Protein AF-A0A538B9L2-F1 (afdb_monomer_lite)

Structure (mmCIF, N/CA/C/O backbone):
data_AF-A0A538B9L2-F1
#
_entry.id   AF-A0A538B9L2-F1
#
loop_
_atom_site.group_PDB
_atom_site.id
_atom_site.type_symbol
_atom_site.label_atom_id
_atom_site.label_alt_id
_atom_site.label_comp_id
_atom_site.label_asym_id
_atom_site.label_entity_id
_atom_site.label_seq_id
_atom_site.pdbx_PDB_ins_code
_atom_site.Cartn_x
_atom_site.Cartn_y
_atom_site.Cartn_z
_atom_site.occupancy
_atom_site.B_iso_or_equiv
_atom_site.auth_seq_id
_atom_site.auth_comp_id
_atom_site.auth_asym_id
_atom_site.auth_atom_id
_atom_site.pdbx_PDB_model_num
ATOM 1 N N . MET A 1 1 ? 40.107 -17.273 -21.430 1.00 36.03 1 MET A N 1
ATOM 2 C CA . MET A 1 1 ? 39.394 -16.163 -20.761 1.00 36.03 1 MET A CA 1
ATOM 3 C C . MET A 1 1 ? 37.944 -16.590 -20.589 1.00 36.03 1 MET A C 1
ATOM 5 O O . MET A 1 1 ? 37.367 -16.992 -21.595 1.00 36.03 1 MET A O 1
ATOM 9 N N . PRO A 1 2 ? 37.369 -16.609 -19.376 1.00 35.69 2 PRO A N 1
ATOM 10 C CA . PRO A 1 2 ? 35.970 -16.984 -19.209 1.00 35.69 2 PRO A CA 1
ATOM 11 C C . PRO A 1 2 ? 35.091 -15.906 -19.852 1.00 35.69 2 PRO A C 1
ATOM 13 O O . PRO A 1 2 ? 35.312 -14.716 -19.639 1.00 35.69 2 PRO A O 1
ATOM 16 N N . SER A 1 3 ? 34.133 -16.316 -20.684 1.00 41.03 3 SER A N 1
ATOM 17 C CA . SER A 1 3 ? 33.203 -15.394 -21.331 1.00 41.03 3 SER A CA 1
ATOM 18 C C . SER A 1 3 ? 32.273 -14.781 -20.285 1.00 41.03 3 SER A C 1
ATOM 20 O O . SER A 1 3 ? 31.530 -15.519 -19.638 1.00 41.03 3 SER A O 1
ATOM 22 N N . ASN A 1 4 ? 32.262 -13.453 -20.171 1.00 42.09 4 ASN A N 1
ATOM 23 C CA . ASN A 1 4 ? 31.172 -12.720 -19.532 1.00 42.09 4 ASN A CA 1
ATOM 24 C C . ASN A 1 4 ? 29.865 -13.061 -20.261 1.00 42.09 4 ASN A C 1
ATOM 26 O O . ASN A 1 4 ? 29.614 -12.589 -21.371 1.00 42.09 4 ASN A O 1
ATOM 30 N N . ALA A 1 5 ? 29.050 -13.928 -19.668 1.00 42.09 5 ALA A N 1
ATOM 31 C CA . ALA A 1 5 ? 27.688 -14.148 -20.119 1.00 42.09 5 ALA A CA 1
ATOM 32 C C . ALA A 1 5 ? 26.850 -12.929 -19.713 1.00 42.09 5 ALA A C 1
ATOM 34 O O . ALA A 1 5 ? 26.745 -12.617 -18.531 1.00 42.09 5 ALA A O 1
ATOM 35 N N . ALA A 1 6 ? 26.270 -12.241 -20.695 1.00 50.75 6 ALA A N 1
ATOM 36 C CA . ALA A 1 6 ? 25.258 -11.225 -20.442 1.00 50.75 6 ALA A CA 1
ATOM 37 C C . ALA A 1 6 ? 24.049 -11.855 -19.711 1.00 50.75 6 ALA A C 1
ATOM 39 O O . ALA A 1 6 ? 23.691 -12.999 -20.026 1.00 50.75 6 ALA A O 1
ATOM 40 N N . PRO A 1 7 ? 23.410 -11.145 -18.762 1.00 49.03 7 PRO A N 1
ATOM 41 C CA . PRO A 1 7 ? 22.159 -11.599 -18.161 1.00 49.03 7 PRO A CA 1
ATOM 42 C C . PRO A 1 7 ? 21.113 -11.816 -19.267 1.00 49.03 7 PRO A C 1
ATOM 44 O O . PRO A 1 7 ? 20.896 -10.940 -20.100 1.00 49.03 7 PRO A O 1
ATOM 47 N N . GLY A 1 8 ? 20.517 -13.014 -19.315 1.00 51.34 8 GLY A N 1
ATOM 48 C CA . GLY A 1 8 ? 19.546 -13.402 -20.350 1.00 51.34 8 GLY A CA 1
ATOM 49 C C . GLY A 1 8 ? 19.981 -14.515 -21.313 1.00 51.34 8 GLY A C 1
ATOM 50 O O . GLY A 1 8 ? 19.305 -14.740 -22.317 1.00 51.34 8 GLY A O 1
ATOM 51 N N . ARG A 1 9 ? 21.070 -15.250 -21.039 1.00 46.97 9 ARG A N 1
ATOM 52 C CA . ARG A 1 9 ? 21.315 -16.525 -21.739 1.00 46.97 9 ARG A CA 1
ATOM 53 C C . ARG A 1 9 ? 20.247 -17.555 -21.349 1.00 46.97 9 ARG A C 1
ATOM 55 O O . ARG A 1 9 ? 19.957 -17.750 -20.173 1.00 46.97 9 ARG A O 1
ATOM 62 N N . SER A 1 10 ? 19.670 -18.181 -22.371 1.00 50.81 10 SER A N 1
ATOM 63 C CA . SER A 1 10 ? 18.596 -19.179 -22.340 1.00 50.81 10 SER A CA 1
ATOM 64 C C . SER A 1 10 ? 18.696 -20.168 -21.171 1.00 50.81 10 SER A C 1
ATOM 66 O O . SER A 1 10 ? 19.638 -20.959 -21.124 1.00 50.81 10 SER A O 1
ATOM 68 N N . GLY A 1 11 ? 17.702 -20.141 -20.274 1.00 58.94 11 GLY A N 1
ATOM 69 C CA . GLY A 1 11 ? 17.465 -21.181 -19.263 1.00 58.94 11 GLY A CA 1
ATOM 70 C C . GLY A 1 11 ? 17.244 -20.699 -17.823 1.00 58.94 11 GLY A C 1
ATOM 71 O O . GLY A 1 11 ? 16.647 -21.439 -17.049 1.00 58.94 11 GLY A O 1
ATOM 72 N N . CYS A 1 12 ? 17.663 -19.482 -17.458 1.00 76.44 12 CYS A N 1
ATOM 73 C CA . CYS A 1 12 ? 17.486 -18.956 -16.096 1.00 76.44 12 CYS A CA 1
ATOM 74 C C . CYS A 1 12 ? 16.490 -17.791 -16.067 1.00 76.44 12 CYS A C 1
ATOM 76 O O . CYS A 1 12 ? 16.684 -16.796 -16.766 1.00 76.44 12 CYS A O 1
ATOM 78 N N . GLY A 1 13 ? 15.445 -17.905 -15.243 1.00 87.38 13 GLY A N 1
ATOM 79 C CA . GLY A 1 13 ? 14.556 -16.787 -14.925 1.00 87.38 13 GLY A CA 1
ATOM 80 C C . GLY A 1 13 ? 15.269 -15.741 -14.066 1.00 87.38 13 GLY A C 1
ATOM 81 O O . GLY A 1 13 ? 16.120 -16.087 -13.245 1.00 87.38 13 GLY A O 1
ATOM 82 N N . LEU A 1 14 ? 14.933 -14.465 -14.261 1.00 92.31 14 LEU A N 1
ATOM 83 C CA . LEU A 1 14 ? 15.345 -13.381 -13.371 1.00 92.31 14 LEU A CA 1
ATOM 84 C C . LEU A 1 14 ? 14.173 -13.001 -12.468 1.00 92.31 14 LEU A C 1
ATOM 86 O O . LEU A 1 14 ? 13.043 -12.888 -12.936 1.00 92.31 14 LEU A O 1
ATOM 90 N N . LEU A 1 15 ? 14.461 -12.769 -11.189 1.00 95.00 15 LEU A N 1
ATOM 91 C CA . LEU A 1 15 ? 13.516 -12.218 -10.226 1.00 95.00 15 LEU A CA 1
ATOM 92 C C . LEU A 1 15 ? 14.052 -10.874 -9.734 1.00 95.00 15 LEU A C 1
ATOM 94 O O . LEU A 1 15 ? 15.190 -10.796 -9.273 1.00 95.00 15 LEU A O 1
ATOM 98 N N . PHE A 1 16 ? 13.231 -9.831 -9.830 1.00 96.44 16 PHE A N 1
ATOM 99 C CA . PHE A 1 16 ? 13.541 -8.516 -9.278 1.00 96.44 16 PHE A CA 1
ATOM 100 C C . PHE A 1 16 ? 12.907 -8.394 -7.894 1.00 96.44 16 PHE A C 1
ATOM 102 O O . PHE A 1 16 ? 11.692 -8.525 -7.751 1.00 96.44 16 PHE A O 1
ATOM 109 N N . GLU A 1 17 ? 13.727 -8.142 -6.878 1.00 97.25 17 GLU A N 1
ATOM 110 C CA . GLU A 1 17 ? 13.253 -7.873 -5.522 1.00 97.25 17 GLU A CA 1
ATOM 111 C C . GLU A 1 17 ? 13.000 -6.370 -5.355 1.00 97.25 17 GLU A C 1
ATOM 113 O O . GLU A 1 17 ? 13.914 -5.553 -5.473 1.00 97.25 17 GLU A O 1
ATOM 118 N N . GLY A 1 18 ? 11.742 -6.002 -5.114 1.00 95.25 18 GLY A N 1
ATOM 119 C CA . GLY A 1 18 ? 11.335 -4.612 -4.935 1.00 95.25 18 GLY A CA 1
ATOM 120 C C . GLY A 1 18 ? 11.556 -4.105 -3.510 1.00 95.25 18 GLY A C 1
ATOM 121 O O . GLY A 1 18 ? 11.303 -4.807 -2.532 1.00 95.25 18 GLY A O 1
ATOM 122 N N . ALA A 1 19 ? 11.945 -2.837 -3.398 1.00 94.62 19 ALA A N 1
ATOM 123 C CA . ALA A 1 19 ? 11.876 -2.072 -2.162 1.00 94.62 19 ALA A CA 1
ATOM 124 C C . ALA A 1 19 ? 11.508 -0.610 -2.481 1.00 94.62 19 ALA A C 1
ATOM 126 O O . ALA A 1 19 ? 12.053 -0.026 -3.409 1.00 94.62 19 ALA A O 1
ATOM 127 N N . GLN A 1 20 ? 10.642 0.076 -1.735 1.00 93.38 20 GLN A N 1
ATOM 128 C CA . GLN A 1 20 ? 9.697 -0.407 -0.722 1.00 93.38 20 GLN A CA 1
ATOM 129 C C . GLN A 1 20 ? 8.356 -0.824 -1.374 1.00 93.38 20 GLN A C 1
ATOM 131 O O . GLN A 1 20 ? 8.360 -1.496 -2.396 1.00 93.38 20 GLN A O 1
ATOM 136 N N . GLY A 1 21 ? 7.207 -0.462 -0.784 1.00 95.81 21 GLY A N 1
ATOM 137 C CA . GLY A 1 21 ? 5.876 -0.688 -1.367 1.00 95.81 21 GLY A CA 1
ATOM 138 C C . GLY A 1 21 ? 5.376 0.498 -2.199 1.00 95.81 21 GLY A C 1
ATOM 139 O O . GLY A 1 21 ? 5.890 1.609 -2.070 1.00 95.81 21 GLY A O 1
ATOM 140 N N . THR A 1 22 ? 4.328 0.286 -3.002 1.00 96.56 22 THR A N 1
ATOM 141 C CA . THR A 1 22 ? 3.802 1.278 -3.965 1.00 96.56 22 THR A CA 1
ATOM 142 C C . THR A 1 22 ? 3.419 2.620 -3.344 1.00 96.56 22 THR A C 1
ATOM 144 O O . THR A 1 22 ? 3.735 3.657 -3.906 1.00 96.56 22 THR A O 1
ATOM 147 N N . LEU A 1 23 ? 2.803 2.645 -2.155 1.00 95.69 23 LEU A N 1
ATOM 148 C CA . LEU A 1 23 ? 2.426 3.921 -1.522 1.00 95.69 23 LEU A CA 1
ATOM 149 C C . LEU A 1 23 ? 3.596 4.729 -0.940 1.00 95.69 23 LEU A C 1
ATOM 151 O O . LEU A 1 23 ? 3.379 5.823 -0.405 1.00 95.69 23 LEU A O 1
ATOM 155 N N . LEU A 1 24 ? 4.813 4.195 -1.034 1.00 96.75 24 LEU A N 1
ATOM 156 C CA . LEU A 1 24 ? 6.053 4.893 -0.723 1.00 96.75 24 LEU A CA 1
ATOM 157 C C . LEU A 1 24 ? 6.805 5.330 -1.984 1.00 96.75 24 LEU A C 1
ATOM 159 O O . LEU A 1 24 ? 7.862 5.918 -1.829 1.00 96.75 24 LEU A O 1
ATOM 163 N N . ASP A 1 25 ? 6.293 5.070 -3.187 1.00 97.38 25 ASP A N 1
ATOM 164 C CA . ASP A 1 25 ? 6.901 5.529 -4.440 1.00 97.38 25 ASP A CA 1
ATOM 165 C C . ASP A 1 25 ? 6.962 7.069 -4.489 1.00 97.38 25 ASP A C 1
ATOM 167 O O . ASP A 1 25 ? 6.050 7.738 -3.998 1.00 97.38 25 ASP A O 1
ATOM 171 N N . ILE A 1 26 ? 8.026 7.641 -5.056 1.00 97.19 26 ILE A N 1
ATOM 172 C CA . ILE A 1 26 ? 8.203 9.101 -5.115 1.00 97.19 26 ILE A CA 1
ATOM 173 C C . ILE A 1 26 ? 7.125 9.808 -5.952 1.00 97.19 26 ILE A C 1
ATOM 175 O O . ILE A 1 26 ? 6.694 10.901 -5.583 1.00 97.19 26 ILE A O 1
ATOM 179 N N . ASP A 1 27 ? 6.657 9.174 -7.027 1.00 95.69 27 ASP A N 1
ATOM 180 C CA . ASP A 1 27 ? 5.696 9.752 -7.973 1.00 95.69 27 ASP A CA 1
ATOM 181 C C . ASP A 1 27 ? 4.264 9.297 -7.673 1.00 95.69 27 ASP A C 1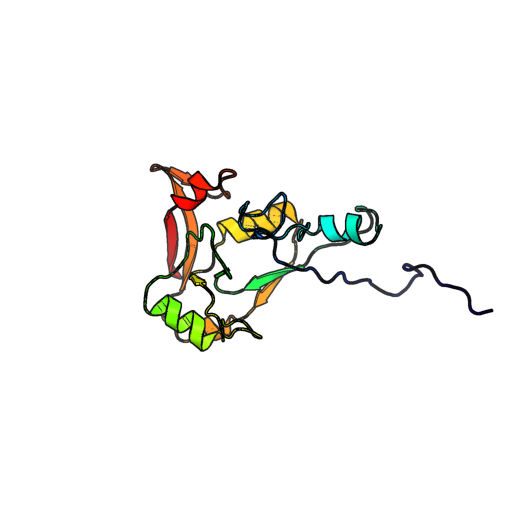
ATOM 183 O O . ASP A 1 27 ? 3.303 10.052 -7.829 1.00 95.69 27 ASP A O 1
ATOM 187 N N . HIS A 1 28 ? 4.122 8.048 -7.228 1.00 95.62 28 HIS A N 1
ATOM 188 C CA . HIS A 1 28 ? 2.826 7.384 -7.071 1.00 95.62 28 HIS A CA 1
ATOM 189 C C . HIS A 1 28 ? 2.431 7.122 -5.614 1.00 95.62 28 HIS A C 1
ATOM 191 O O . HIS A 1 28 ? 1.370 6.568 -5.328 1.00 95.62 28 HIS A O 1
ATOM 197 N N . GLY A 1 29 ? 3.287 7.485 -4.665 1.00 95.00 29 GLY A N 1
ATOM 198 C CA . GLY A 1 29 ? 3.022 7.306 -3.251 1.00 95.00 29 GLY A CA 1
ATOM 199 C C . GLY A 1 29 ? 2.241 8.454 -2.621 1.00 95.00 29 GLY A C 1
ATOM 200 O O . GLY A 1 29 ? 1.770 9.397 -3.253 1.00 95.00 29 GLY A O 1
ATOM 201 N N . THR A 1 30 ? 2.132 8.395 -1.299 1.00 94.75 30 THR A N 1
ATOM 202 C CA . THR A 1 30 ? 1.466 9.434 -0.495 1.00 94.75 30 THR A CA 1
ATOM 203 C C . THR A 1 30 ? 2.396 10.619 -0.208 1.00 94.75 30 THR A C 1
ATOM 205 O O . THR A 1 30 ? 2.718 10.908 0.949 1.00 94.75 30 THR A O 1
ATOM 208 N N . TYR A 1 31 ? 2.860 11.291 -1.267 1.00 93.81 31 TYR A N 1
ATOM 209 C CA . TYR A 1 31 ? 3.804 12.412 -1.194 1.00 93.81 31 TYR A CA 1
ATOM 210 C C . TYR A 1 31 ? 3.332 13.498 -0.201 1.00 93.81 31 TYR A C 1
ATOM 212 O O . TYR A 1 31 ? 2.147 13.841 -0.206 1.00 93.81 31 TYR A O 1
ATOM 220 N N . PRO A 1 32 ? 4.211 14.065 0.657 1.00 94.62 32 PRO A N 1
ATOM 221 C CA . PRO A 1 32 ? 5.670 13.883 0.712 1.00 94.62 32 PRO A CA 1
ATOM 222 C C . PRO A 1 32 ? 6.136 12.727 1.614 1.00 94.62 32 PRO A C 1
ATOM 224 O O . PRO A 1 32 ? 7.321 12.610 1.911 1.00 94.62 32 PRO A O 1
ATOM 227 N N . TYR A 1 33 ? 5.228 11.876 2.095 1.00 95.12 33 TYR A N 1
ATOM 228 C CA . TYR A 1 33 ? 5.535 10.803 3.048 1.00 95.12 33 TYR A CA 1
ATOM 229 C C . TYR A 1 33 ? 5.963 9.510 2.342 1.00 95.12 33 TYR A C 1
ATOM 231 O O . TYR A 1 33 ? 5.383 8.443 2.565 1.00 95.12 33 TYR A O 1
ATOM 239 N N . VAL A 1 34 ? 6.954 9.638 1.467 1.00 96.44 34 VAL A N 1
ATOM 240 C CA . VAL A 1 34 ? 7.409 8.626 0.507 1.00 96.44 34 VAL A CA 1
ATOM 241 C C . VAL A 1 34 ? 8.929 8.465 0.580 1.00 96.44 34 VAL A C 1
ATOM 243 O O . VAL A 1 34 ? 9.611 9.239 1.255 1.00 96.44 34 VAL A O 1
ATOM 246 N N . THR A 1 35 ? 9.465 7.441 -0.080 1.00 95.81 35 THR A N 1
ATOM 247 C CA . THR A 1 35 ? 10.899 7.367 -0.381 1.00 95.81 35 THR A CA 1
ATOM 248 C C . THR A 1 35 ? 11.245 8.309 -1.538 1.00 95.81 35 THR A C 1
ATOM 250 O O . THR A 1 35 ? 10.369 8.840 -2.212 1.00 95.81 35 THR A O 1
ATOM 253 N N . SER A 1 36 ? 12.534 8.501 -1.795 1.00 96.81 36 SER A N 1
ATOM 254 C CA . SER A 1 36 ? 13.055 9.294 -2.912 1.00 96.81 36 SER A CA 1
ATOM 255 C C . SER A 1 36 ? 13.339 8.457 -4.168 1.00 96.81 36 SER A C 1
ATOM 257 O O . SER A 1 36 ? 14.211 8.818 -4.954 1.00 96.81 36 SER A O 1
ATOM 259 N N . SER A 1 37 ? 12.686 7.304 -4.325 1.00 97.06 37 SER A N 1
ATOM 260 C CA . SER A 1 37 ? 12.906 6.373 -5.438 1.00 97.06 37 SER A CA 1
ATOM 261 C C . SER A 1 37 ? 11.595 5.769 -5.936 1.00 97.06 37 SER A C 1
ATOM 263 O O . SER A 1 37 ? 10.567 5.844 -5.261 1.00 97.06 37 SER A O 1
ATOM 265 N N . ASN A 1 38 ? 11.641 5.136 -7.109 1.00 97.88 38 ASN A N 1
ATOM 266 C CA . ASN A 1 38 ? 10.499 4.416 -7.659 1.00 97.88 38 ASN A CA 1
ATOM 267 C C . ASN A 1 38 ? 10.455 2.988 -7.106 1.00 97.88 38 ASN A C 1
ATOM 269 O O . ASN A 1 38 ? 11.351 2.186 -7.367 1.00 97.88 38 ASN A O 1
ATOM 273 N N . SER A 1 39 ? 9.420 2.685 -6.328 1.00 97.31 39 SER A N 1
ATOM 274 C CA . SER A 1 39 ? 9.156 1.363 -5.746 1.00 97.31 39 SER A CA 1
ATOM 275 C C . SER A 1 39 ? 8.098 0.575 -6.525 1.00 97.31 39 SER A C 1
ATOM 277 O O . SER A 1 39 ? 7.750 -0.546 -6.155 1.00 97.31 39 SER A O 1
ATOM 279 N N . THR A 1 40 ? 7.565 1.155 -7.599 1.00 97.25 40 THR A N 1
ATOM 280 C CA . THR A 1 40 ? 6.717 0.462 -8.572 1.00 97.25 40 THR A CA 1
ATOM 281 C C . THR A 1 40 ? 7.520 -0.482 -9.474 1.00 97.25 40 THR A C 1
ATOM 283 O O . THR A 1 40 ? 8.739 -0.367 -9.604 1.00 97.25 40 THR A O 1
ATOM 286 N N . ALA A 1 41 ? 6.834 -1.405 -10.155 1.00 96.69 41 ALA A N 1
ATOM 287 C CA . ALA A 1 41 ? 7.426 -2.366 -11.088 1.00 96.69 41 ALA A CA 1
ATOM 288 C C . ALA A 1 41 ? 8.235 -1.686 -12.211 1.00 96.69 41 ALA A C 1
ATOM 290 O O . ALA A 1 41 ? 9.247 -2.224 -12.660 1.00 96.69 41 ALA A O 1
ATOM 291 N N . GLY A 1 42 ? 7.855 -0.467 -12.614 1.00 96.31 42 GLY A N 1
ATOM 292 C CA . GLY A 1 42 ? 8.627 0.342 -13.564 1.00 96.31 42 GLY A CA 1
ATOM 293 C C . GLY A 1 42 ? 10.049 0.661 -13.083 1.00 96.31 42 GLY A C 1
ATOM 294 O O . GLY A 1 42 ? 10.967 0.740 -13.902 1.00 96.31 42 GLY A O 1
ATOM 295 N N . GLY A 1 43 ? 10.262 0.741 -11.764 1.00 97.25 43 GLY A N 1
ATOM 296 C CA . GLY A 1 43 ? 11.578 0.917 -11.148 1.00 97.25 43 GLY A CA 1
ATOM 297 C C . GLY A 1 43 ? 12.553 -0.225 -11.453 1.00 97.25 43 GLY A C 1
ATOM 298 O O . GLY A 1 43 ? 13.758 0.006 -11.527 1.00 97.25 43 GLY A O 1
ATOM 299 N N . ALA A 1 44 ? 12.059 -1.439 -11.731 1.00 96.81 44 ALA A N 1
ATOM 300 C CA . ALA A 1 44 ? 12.912 -2.537 -12.185 1.00 96.81 44 ALA A CA 1
ATOM 301 C C . ALA A 1 44 ? 13.551 -2.222 -13.546 1.00 96.81 44 ALA A C 1
ATOM 303 O O . ALA A 1 44 ? 14.729 -2.507 -13.755 1.00 96.81 44 ALA A O 1
ATOM 304 N N . CYS A 1 45 ? 12.810 -1.581 -14.453 1.00 97.06 45 CYS A N 1
ATOM 305 C CA . CYS A 1 45 ? 13.316 -1.226 -15.778 1.00 97.06 45 CYS A CA 1
ATOM 306 C C . CYS A 1 45 ? 14.375 -0.124 -15.684 1.00 97.06 45 CYS A C 1
ATOM 308 O O . CYS A 1 45 ? 15.495 -0.287 -16.169 1.00 97.06 45 CYS A O 1
ATOM 310 N N . THR A 1 46 ? 14.046 0.986 -15.019 1.00 96.81 46 THR A N 1
ATOM 311 C CA . THR A 1 46 ? 14.958 2.134 -14.896 1.00 96.81 46 THR A CA 1
ATOM 312 C C . THR A 1 46 ? 16.171 1.827 -14.018 1.00 96.81 46 THR A C 1
ATOM 314 O O . THR A 1 46 ? 17.260 2.320 -14.300 1.00 96.81 46 THR A O 1
ATOM 317 N N . GLY A 1 47 ? 16.016 0.980 -12.996 1.00 96.56 47 GLY A N 1
ATOM 318 C CA . GLY A 1 47 ? 17.084 0.605 -12.070 1.00 96.56 47 GLY A CA 1
ATOM 319 C C . GLY A 1 47 ? 18.053 -0.459 -12.592 1.00 96.56 47 GLY A C 1
ATOM 320 O O . GLY A 1 47 ? 19.177 -0.536 -12.103 1.00 96.56 47 GLY A O 1
ATOM 321 N N . THR A 1 48 ? 17.656 -1.276 -13.576 1.00 96.06 48 THR A N 1
ATOM 322 C CA . THR A 1 48 ? 18.492 -2.388 -14.082 1.00 96.06 48 THR A CA 1
ATOM 323 C C . THR A 1 48 ? 18.832 -2.300 -15.570 1.00 96.06 48 THR A C 1
ATOM 325 O O . THR A 1 48 ? 19.699 -3.034 -16.043 1.00 96.06 48 THR A O 1
ATOM 328 N N . GLY A 1 49 ? 18.168 -1.418 -16.322 1.00 95.19 49 GLY A N 1
ATOM 329 C CA . GLY A 1 49 ? 18.320 -1.310 -17.775 1.00 95.19 49 GLY A CA 1
ATOM 330 C C . GLY A 1 49 ? 17.598 -2.410 -18.562 1.00 95.19 49 GLY A C 1
ATOM 331 O O . GLY A 1 49 ? 17.780 -2.514 -19.776 1.00 95.19 49 GLY A O 1
ATOM 332 N N . VAL A 1 50 ? 16.781 -3.235 -17.902 1.00 94.94 50 VAL A N 1
ATOM 333 C CA . VAL A 1 50 ? 15.937 -4.233 -18.569 1.00 94.94 50 VAL A CA 1
ATOM 334 C C . VAL A 1 50 ? 1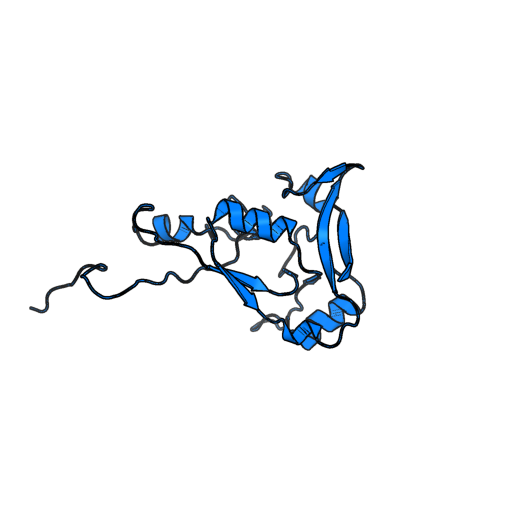4.779 -3.515 -19.268 1.00 94.94 50 VAL A C 1
ATOM 336 O O . VAL A 1 50 ? 14.077 -2.730 -18.630 1.00 94.94 50 VAL A O 1
ATOM 339 N N . PRO A 1 51 ? 14.560 -3.739 -20.576 1.00 96.31 51 PRO A N 1
ATOM 340 C CA . PRO A 1 51 ? 13.489 -3.059 -21.288 1.00 96.31 51 PRO A CA 1
ATOM 341 C C . PRO A 1 51 ? 12.117 -3.552 -20.797 1.00 96.31 51 PRO A C 1
ATOM 343 O O . PRO A 1 51 ? 11.954 -4.749 -20.545 1.00 96.31 51 PRO A O 1
ATOM 346 N N . PRO A 1 52 ? 11.102 -2.673 -20.725 1.00 94.75 52 PRO A N 1
ATOM 347 C CA . PRO A 1 52 ? 9.789 -3.016 -20.171 1.00 94.75 52 PRO A CA 1
ATOM 348 C C . PRO A 1 52 ? 9.097 -4.162 -20.918 1.00 94.75 52 PRO A C 1
ATOM 350 O O . PRO A 1 52 ? 8.380 -4.950 -20.316 1.00 94.75 52 PRO A O 1
ATOM 353 N N . THR A 1 53 ? 9.378 -4.335 -22.213 1.00 96.00 53 THR A N 1
ATOM 354 C CA . THR A 1 53 ? 8.860 -5.441 -23.038 1.00 96.00 53 THR A CA 1
ATOM 355 C C . THR A 1 53 ? 9.466 -6.813 -22.703 1.00 96.00 53 THR A C 1
ATOM 357 O O . THR A 1 53 ? 9.205 -7.785 -23.409 1.00 96.00 53 THR A O 1
ATOM 360 N N . ARG A 1 54 ? 10.342 -6.898 -21.696 1.00 93.94 54 ARG A N 1
ATOM 361 C CA . ARG A 1 54 ? 10.973 -8.135 -21.209 1.00 93.94 54 ARG A CA 1
ATOM 362 C C . ARG A 1 54 ? 10.571 -8.475 -19.771 1.00 93.94 54 ARG A C 1
ATOM 364 O O . ARG A 1 54 ? 11.146 -9.398 -19.205 1.00 93.94 54 ARG A O 1
ATOM 371 N N . ILE A 1 55 ? 9.630 -7.733 -19.187 1.00 93.62 55 ILE A N 1
ATOM 372 C CA . ILE A 1 55 ? 9.011 -8.074 -17.906 1.00 93.62 55 ILE A CA 1
ATOM 373 C C . ILE A 1 55 ? 7.805 -8.966 -18.191 1.00 93.62 55 ILE A C 1
ATOM 375 O O . ILE A 1 55 ? 6.871 -8.544 -18.866 1.00 93.62 55 ILE A O 1
ATOM 379 N N . ASP A 1 56 ? 7.846 -10.197 -17.685 1.00 94.00 56 ASP A N 1
ATOM 380 C CA . ASP A 1 56 ? 6.810 -11.198 -17.959 1.00 94.00 56 ASP A CA 1
ATOM 381 C C . ASP A 1 56 ? 5.602 -11.094 -17.007 1.00 94.00 56 ASP A C 1
ATOM 383 O O . ASP A 1 56 ? 4.518 -11.555 -17.348 1.00 94.00 56 ASP A O 1
ATOM 387 N N . GLY A 1 57 ? 5.766 -10.484 -15.827 1.00 93.88 57 GLY A N 1
ATOM 388 C CA . GLY A 1 57 ? 4.695 -10.324 -14.839 1.00 93.88 57 GLY A CA 1
ATOM 389 C C . GLY A 1 57 ? 5.172 -9.713 -13.520 1.00 93.88 57 GLY A C 1
ATOM 390 O O . GLY A 1 57 ? 6.363 -9.436 -13.345 1.00 93.88 57 GLY A O 1
ATOM 391 N N . ALA A 1 58 ? 4.239 -9.505 -12.587 1.00 96.56 58 ALA A N 1
ATOM 392 C CA . ALA A 1 58 ? 4.508 -8.916 -11.276 1.00 96.56 58 ALA A CA 1
ATOM 393 C C . ALA A 1 58 ? 3.678 -9.583 -10.167 1.00 96.56 58 ALA A C 1
ATOM 395 O O . ALA A 1 58 ? 2.452 -9.658 -10.244 1.00 96.56 58 ALA A O 1
ATOM 396 N N . ILE A 1 59 ? 4.355 -9.992 -9.089 1.00 97.88 59 ILE A N 1
ATOM 397 C CA . ILE A 1 59 ? 3.711 -10.536 -7.888 1.00 97.88 59 ILE A CA 1
ATOM 398 C C . ILE A 1 59 ? 3.533 -9.412 -6.865 1.00 97.88 59 ILE A C 1
ATOM 400 O O . ILE A 1 59 ? 4.506 -8.831 -6.382 1.00 97.88 59 ILE A O 1
ATOM 404 N N . GLY A 1 60 ? 2.288 -9.124 -6.496 1.00 98.19 60 GLY A N 1
ATOM 405 C CA . GLY A 1 60 ? 1.964 -8.204 -5.413 1.00 98.19 60 GLY A CA 1
ATOM 406 C C . GLY A 1 60 ? 2.078 -8.888 -4.055 1.00 98.19 60 GLY A C 1
ATOM 407 O O . GLY A 1 60 ? 1.334 -9.822 -3.769 1.00 98.19 60 GLY A O 1
ATOM 408 N N . VAL A 1 61 ? 2.966 -8.408 -3.186 1.00 98.25 61 VAL A N 1
ATOM 409 C CA . VAL A 1 61 ? 3.032 -8.872 -1.792 1.00 98.25 61 VAL A CA 1
ATOM 410 C C . VAL A 1 61 ? 2.105 -8.007 -0.944 1.00 98.25 61 VAL A C 1
ATOM 412 O O . VAL A 1 61 ? 2.392 -6.840 -0.677 1.00 98.25 61 VAL A O 1
ATOM 415 N N . LEU A 1 62 ? 0.979 -8.581 -0.529 1.00 98.06 62 LEU A N 1
ATOM 416 C CA . LEU A 1 62 ? -0.048 -7.904 0.256 1.00 98.06 62 LEU A CA 1
ATOM 417 C C . LEU A 1 62 ? -0.106 -8.528 1.646 1.00 98.06 62 LEU A C 1
ATOM 419 O O . LEU A 1 62 ? -0.063 -9.744 1.801 1.00 98.06 62 LEU A O 1
ATOM 423 N N . LYS A 1 63 ? -0.203 -7.707 2.684 1.00 98.38 63 LYS A N 1
ATOM 424 C CA . LYS A 1 63 ? -0.449 -8.194 4.042 1.00 98.38 63 LYS A CA 1
ATOM 425 C C . LYS A 1 63 ? -1.954 -8.236 4.295 1.00 98.38 63 LYS A C 1
ATOM 427 O O . LYS A 1 63 ? -2.667 -7.376 3.788 1.00 98.38 63 LYS A O 1
ATOM 432 N N . ALA A 1 64 ? -2.428 -9.193 5.092 1.00 98.19 64 ALA A N 1
ATOM 433 C CA . ALA A 1 64 ? -3.844 -9.335 5.451 1.00 98.19 64 ALA A CA 1
ATOM 434 C C . ALA A 1 64 ? -4.422 -8.136 6.233 1.00 98.19 64 ALA A C 1
ATOM 436 O O . ALA A 1 64 ? -5.629 -8.017 6.395 1.00 98.19 64 ALA A O 1
ATOM 437 N N . TYR A 1 65 ? -3.565 -7.222 6.683 1.00 98.44 65 TYR A N 1
ATOM 438 C CA . TYR A 1 65 ? -3.899 -5.942 7.299 1.00 98.44 65 TYR A CA 1
ATOM 439 C C . TYR A 1 65 ? -2.859 -4.901 6.868 1.00 98.44 65 TYR A C 1
ATOM 441 O O . TYR A 1 65 ? -1.767 -5.239 6.403 1.00 98.44 65 TYR A O 1
ATOM 449 N N . THR A 1 66 ? -3.169 -3.618 7.015 1.00 98.25 66 THR A N 1
ATOM 450 C CA . THR A 1 66 ? -2.302 -2.540 6.529 1.00 98.25 66 THR A CA 1
ATOM 451 C C . THR A 1 66 ? -1.398 -2.038 7.650 1.00 98.25 66 THR A C 1
ATOM 453 O O . THR A 1 66 ? -1.804 -1.933 8.808 1.00 98.25 66 THR A O 1
ATOM 456 N N . THR A 1 67 ? -0.151 -1.700 7.321 1.00 97.62 67 THR A N 1
ATOM 457 C CA . THR A 1 67 ? 0.795 -1.125 8.286 1.00 97.62 67 THR A CA 1
ATOM 458 C C . THR A 1 67 ? 1.577 0.022 7.678 1.00 97.62 67 THR A C 1
ATOM 460 O O . THR A 1 67 ? 1.982 -0.066 6.520 1.00 97.62 67 THR A O 1
ATOM 463 N N . ARG A 1 68 ? 1.873 1.050 8.474 1.00 95.69 68 ARG A N 1
ATOM 464 C CA . ARG A 1 68 ? 2.656 2.212 8.044 1.00 95.69 68 ARG A CA 1
ATOM 465 C C . ARG A 1 68 ? 3.735 2.568 9.062 1.00 95.69 68 ARG A C 1
ATOM 467 O O . ARG A 1 68 ? 3.494 2.598 10.269 1.00 95.69 68 ARG A O 1
ATOM 474 N N . VAL A 1 69 ? 4.930 2.871 8.561 1.00 91.25 69 VAL A N 1
ATOM 475 C CA . VAL A 1 69 ? 6.012 3.493 9.335 1.00 91.25 69 VAL A CA 1
ATOM 476 C C . VAL A 1 69 ? 6.037 4.982 9.004 1.00 91.25 69 VAL A C 1
ATOM 478 O O . VAL A 1 69 ? 5.962 5.356 7.838 1.00 91.25 69 VAL A O 1
ATOM 481 N N . GLY A 1 70 ? 6.165 5.832 10.023 1.00 87.81 70 GLY A N 1
ATOM 482 C CA . GLY A 1 70 ? 6.234 7.282 9.841 1.00 87.81 70 GLY A CA 1
ATOM 483 C C . GLY A 1 70 ? 4.871 7.970 9.700 1.00 87.81 70 GLY A C 1
ATOM 484 O O . GLY A 1 70 ? 3.820 7.413 10.032 1.00 87.81 70 GLY A O 1
ATOM 485 N N . GLY A 1 71 ? 4.918 9.233 9.271 1.00 90.25 71 GLY A N 1
ATOM 486 C CA . GLY A 1 71 ? 3.741 10.087 9.098 1.00 90.25 71 GLY A CA 1
ATOM 487 C C . GLY A 1 71 ? 2.971 9.804 7.808 1.00 90.25 71 GLY A C 1
ATOM 488 O O . GLY A 1 71 ? 3.307 8.891 7.057 1.00 90.25 71 GLY A O 1
ATOM 489 N N . GLY A 1 72 ? 1.941 10.612 7.564 1.00 94.56 72 GLY A N 1
ATOM 490 C CA . GLY A 1 72 ? 1.112 10.576 6.361 1.00 94.56 72 GLY A CA 1
ATOM 491 C C . GLY A 1 72 ? -0.253 9.922 6.550 1.00 94.56 72 GLY A C 1
ATOM 492 O O . GLY A 1 72 ? -0.487 9.261 7.569 1.00 94.56 72 GLY A O 1
ATOM 493 N N . PRO A 1 73 ? -1.169 10.130 5.593 1.00 96.12 73 PRO A N 1
ATOM 494 C CA . PRO A 1 73 ? -2.547 9.677 5.709 1.00 96.12 73 PRO A CA 1
ATOM 495 C C . PRO A 1 73 ? -2.635 8.154 5.773 1.00 96.12 73 PRO A C 1
ATOM 497 O O . PRO A 1 73 ? -1.868 7.439 5.124 1.00 96.12 73 PRO A O 1
ATOM 500 N N . PHE A 1 74 ? -3.565 7.650 6.573 1.00 97.56 74 PHE A N 1
ATOM 501 C CA . PHE A 1 74 ? -3.806 6.219 6.696 1.00 97.56 74 PHE A CA 1
ATOM 502 C C . PHE A 1 74 ? -5.293 5.995 7.001 1.00 97.56 74 PHE A C 1
ATOM 504 O O . PHE A 1 74 ? -5.659 5.870 8.166 1.00 97.56 74 PHE A O 1
ATOM 511 N N . PRO A 1 75 ? -6.157 5.989 5.969 1.00 97.56 75 PRO A N 1
ATOM 512 C CA . PRO A 1 75 ? -7.606 5.979 6.163 1.00 97.56 75 PRO A CA 1
ATOM 513 C C . PRO A 1 75 ? -8.104 4.811 7.016 1.00 97.56 75 PRO A C 1
ATOM 515 O O . PRO A 1 75 ? -8.952 5.005 7.875 1.00 97.56 75 PRO A O 1
ATOM 518 N N . SER A 1 76 ? -7.552 3.609 6.831 1.00 97.94 76 SER A N 1
ATOM 519 C CA . SER A 1 76 ? -7.948 2.419 7.594 1.00 97.94 76 SER A CA 1
ATOM 520 C C . SER A 1 76 ? -7.199 2.226 8.921 1.00 97.94 76 SER A C 1
ATOM 522 O O . SER A 1 76 ? -7.271 1.136 9.492 1.00 97.94 76 SER A O 1
ATOM 524 N N . GLU A 1 77 ? -6.469 3.235 9.413 1.00 98.38 77 GLU A N 1
ATOM 525 C CA . GLU A 1 77 ? -5.736 3.155 10.681 1.00 98.38 77 GLU A CA 1
ATOM 526 C C . GLU A 1 77 ? -6.660 2.900 11.877 1.00 98.38 77 GLU A C 1
ATOM 528 O O . GLU A 1 77 ? -7.741 3.476 11.999 1.00 98.38 77 GLU A O 1
ATOM 533 N N . LEU A 1 78 ? -6.186 2.067 12.801 1.00 97.94 78 LEU A N 1
ATOM 534 C CA . LEU A 1 78 ? -6.850 1.768 14.059 1.00 97.94 78 LEU A CA 1
ATOM 535 C C . LEU A 1 78 ? -6.126 2.452 15.217 1.00 97.94 78 LEU A C 1
ATOM 537 O O . LEU A 1 78 ? -4.978 2.134 15.528 1.00 97.94 78 LEU A O 1
ATOM 541 N N . GLY A 1 79 ? -6.836 3.374 15.867 1.00 96.19 79 GLY A N 1
ATOM 542 C CA . GLY A 1 79 ? -6.410 4.036 17.104 1.00 96.19 79 GLY A CA 1
ATOM 543 C C . GLY A 1 79 ? -6.934 3.370 18.380 1.00 96.19 79 GLY A C 1
ATOM 544 O O . GLY A 1 79 ? -6.911 3.996 19.435 1.00 96.19 79 GLY A O 1
ATOM 545 N N . ASP A 1 80 ? -7.458 2.147 18.283 1.00 96.75 80 ASP A N 1
ATOM 546 C CA . ASP A 1 80 ? -8.070 1.400 19.384 1.00 96.75 80 ASP A CA 1
ATOM 547 C C . ASP A 1 80 ? -7.299 0.104 19.713 1.00 96.75 80 ASP A C 1
ATOM 549 O O . ASP A 1 80 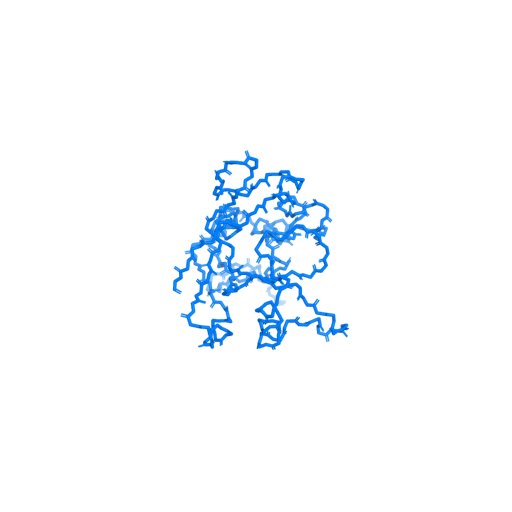? -6.256 -0.199 19.125 1.00 96.75 80 ASP A O 1
ATOM 553 N N . ALA A 1 81 ? -7.836 -0.690 20.646 1.00 97.31 81 ALA A N 1
ATOM 554 C CA . ALA A 1 81 ? -7.225 -1.938 21.105 1.00 97.31 81 ALA A CA 1
ATOM 555 C C . ALA A 1 81 ? -6.984 -2.968 19.982 1.00 97.31 81 ALA A C 1
ATOM 557 O O . ALA A 1 81 ? -6.090 -3.805 20.104 1.00 97.31 81 ALA A O 1
ATOM 558 N N . ARG A 1 82 ? -7.730 -2.907 18.870 1.00 97.50 82 ARG A N 1
ATOM 559 C CA . ARG A 1 82 ? -7.542 -3.815 17.727 1.00 97.50 82 ARG A CA 1
ATOM 560 C C . ARG A 1 82 ? -6.279 -3.456 16.952 1.00 97.50 82 ARG A C 1
ATOM 562 O O . ARG A 1 82 ? -5.546 -4.344 16.526 1.00 97.50 82 ARG A O 1
ATOM 569 N N . GLY A 1 83 ? -5.980 -2.162 16.829 1.00 97.69 83 GLY A N 1
ATOM 570 C CA . GLY A 1 83 ? -4.715 -1.686 16.267 1.00 97.69 83 GLY A CA 1
ATOM 571 C C . GLY A 1 83 ? -3.508 -2.144 17.088 1.00 97.69 83 GLY A C 1
ATOM 572 O O . GLY A 1 83 ? -2.497 -2.567 16.521 1.00 97.69 83 GLY A O 1
ATOM 573 N N . ASP A 1 84 ? -3.626 -2.118 18.417 1.00 97.69 84 ASP A N 1
ATOM 574 C CA . ASP A 1 84 ? -2.590 -2.617 19.326 1.00 97.69 84 ASP A CA 1
ATOM 575 C C . ASP A 1 84 ? -2.438 -4.141 19.257 1.00 97.69 84 ASP A C 1
ATOM 577 O O . ASP A 1 84 ? -1.307 -4.635 19.227 1.00 97.69 84 ASP A O 1
ATOM 581 N N . PHE A 1 85 ? -3.549 -4.876 19.160 1.00 97.75 85 PHE A N 1
ATOM 582 C CA . PHE A 1 85 ? -3.547 -6.326 18.967 1.00 97.75 85 PHE A CA 1
ATOM 583 C C . PHE A 1 85 ? -2.797 -6.718 17.689 1.00 97.75 85 PHE A C 1
ATOM 585 O O . PHE A 1 85 ? -1.824 -7.471 17.755 1.00 97.75 85 PHE A O 1
ATOM 592 N N . LEU A 1 86 ? -3.180 -6.142 16.539 1.00 98.06 86 LEU A N 1
ATOM 593 C CA . LEU A 1 86 ? -2.523 -6.396 15.250 1.00 98.06 86 LEU A CA 1
ATOM 594 C C . LEU A 1 86 ? -1.025 -6.092 15.314 1.00 98.06 86 LEU A C 1
ATOM 596 O O . LEU A 1 86 ? -0.205 -6.836 14.771 1.00 98.06 86 LEU A O 1
ATOM 600 N N . ARG A 1 87 ? -0.651 -5.012 16.009 1.00 97.94 87 ARG A N 1
ATOM 601 C CA . ARG A 1 87 ? 0.750 -4.629 16.171 1.00 97.94 87 ARG A CA 1
ATOM 602 C C . ARG A 1 87 ? 1.546 -5.676 16.945 1.00 97.94 87 ARG A C 1
ATOM 604 O O . ARG A 1 87 ? 2.645 -6.029 16.519 1.00 97.94 87 ARG A O 1
ATOM 611 N N . GLN A 1 88 ? 1.016 -6.145 18.072 1.00 97.38 88 GLN A N 1
ATOM 612 C CA . GLN A 1 88 ? 1.688 -7.121 18.932 1.00 97.38 88 GLN A CA 1
ATOM 613 C C . GLN A 1 88 ? 1.752 -8.493 18.261 1.00 97.38 88 GLN A C 1
ATOM 615 O O . GLN A 1 88 ? 2.843 -9.031 18.078 1.00 97.38 88 GLN A O 1
ATOM 620 N N . ARG A 1 89 ? 0.602 -9.018 17.825 1.00 97.69 89 ARG A N 1
ATOM 621 C CA . ARG A 1 89 ? 0.483 -10.335 17.186 1.00 97.69 89 ARG A CA 1
ATOM 622 C C . ARG A 1 89 ? 1.302 -10.415 15.899 1.00 97.69 89 ARG A C 1
ATOM 624 O O . ARG A 1 89 ? 2.000 -11.395 15.669 1.00 97.69 89 ARG A O 1
ATOM 631 N N . GLY A 1 90 ? 1.289 -9.349 15.102 1.00 97.19 90 GLY A N 1
ATOM 632 C CA . GLY A 1 90 ? 2.045 -9.247 13.859 1.00 97.19 90 GLY A CA 1
ATOM 633 C C . GLY A 1 90 ? 3.523 -8.884 14.011 1.00 97.19 90 GLY A C 1
ATOM 634 O O . GLY A 1 90 ? 4.214 -8.782 12.992 1.00 97.19 90 GLY A O 1
ATOM 635 N N . ASN A 1 91 ? 4.018 -8.652 15.231 1.00 96.88 91 ASN A N 1
ATOM 636 C CA . ASN A 1 91 ? 5.360 -8.126 15.506 1.00 96.88 91 ASN A CA 1
ATOM 637 C C . ASN A 1 91 ? 5.698 -6.877 14.658 1.00 96.88 91 ASN A C 1
ATOM 639 O O . ASN A 1 91 ? 6.724 -6.791 13.978 1.00 96.88 91 ASN A O 1
ATOM 643 N N . GLU A 1 92 ? 4.790 -5.902 14.637 1.00 97.31 92 GLU A N 1
ATOM 644 C CA . GLU A 1 92 ? 4.900 -4.697 13.813 1.00 97.31 92 GLU A CA 1
ATOM 645 C C . GLU A 1 92 ? 5.692 -3.598 14.521 1.00 97.31 92 GLU A C 1
ATOM 647 O O . GLU A 1 92 ? 5.182 -2.528 14.874 1.00 97.31 92 GLU A O 1
ATOM 652 N N . PHE A 1 93 ? 6.985 -3.865 14.676 1.00 95.62 93 PHE A N 1
ATOM 653 C CA . PHE A 1 93 ? 7.967 -2.954 15.247 1.00 95.62 93 PHE A CA 1
ATOM 654 C C . PHE A 1 93 ? 9.140 -2.759 14.276 1.00 95.62 93 PHE A C 1
ATOM 656 O O . PHE A 1 93 ? 9.415 -3.581 13.395 1.00 95.62 93 PHE A O 1
ATOM 663 N N . GLY A 1 94 ? 9.809 -1.611 14.361 1.00 89.69 94 GLY A N 1
ATOM 664 C CA . GLY A 1 94 ? 11.065 -1.389 13.646 1.00 89.69 94 GLY A CA 1
ATOM 665 C C . GLY A 1 94 ? 12.145 -2.336 14.169 1.00 89.69 94 GLY A C 1
ATOM 666 O O . GLY A 1 94 ? 12.352 -2.407 15.373 1.00 89.69 94 GLY A O 1
ATOM 667 N N . THR A 1 95 ? 12.859 -3.028 13.283 1.00 84.25 95 THR A N 1
ATOM 668 C CA . THR A 1 95 ? 13.894 -4.005 13.672 1.00 84.25 95 THR A CA 1
ATOM 669 C C . THR A 1 95 ? 15.086 -3.368 14.384 1.00 84.25 95 THR A C 1
ATOM 671 O O . THR A 1 95 ? 15.682 -3.994 15.250 1.00 84.25 95 THR A O 1
ATOM 674 N N . VAL A 1 96 ? 15.422 -2.121 14.038 1.00 85.50 96 VAL A N 1
ATOM 675 C CA . VAL A 1 96 ? 16.542 -1.383 14.644 1.00 85.50 96 VAL A CA 1
ATOM 676 C C . VAL A 1 96 ? 16.079 -0.528 15.822 1.00 85.50 96 VAL A C 1
ATOM 678 O O . VAL A 1 96 ? 16.650 -0.586 16.902 1.00 85.50 96 VAL A O 1
ATOM 681 N N . THR A 1 97 ? 15.043 0.291 15.621 1.00 86.44 97 THR A N 1
ATOM 682 C CA . THR A 1 97 ? 14.621 1.299 16.609 1.00 86.44 97 THR A CA 1
ATOM 683 C C . THR A 1 97 ? 13.579 0.796 17.602 1.00 86.44 97 THR A C 1
ATOM 685 O O . THR A 1 97 ? 13.261 1.508 18.548 1.00 86.44 97 THR A O 1
ATOM 688 N N . GLY A 1 98 ? 12.962 -0.363 17.353 1.00 89.19 98 GLY A N 1
ATOM 689 C CA . GLY A 1 98 ? 11.811 -0.846 18.121 1.00 89.19 98 GLY A CA 1
ATOM 690 C C . GLY A 1 98 ? 10.549 0.010 17.966 1.00 89.19 98 GLY A C 1
ATOM 691 O O . GLY A 1 98 ? 9.550 -0.246 18.630 1.00 89.19 98 GLY A O 1
ATOM 692 N N . ARG A 1 99 ? 10.554 1.038 17.103 1.00 90.19 99 ARG A N 1
ATOM 693 C CA . ARG A 1 99 ? 9.429 1.975 16.990 1.00 90.19 99 ARG A CA 1
ATOM 694 C C . ARG A 1 99 ? 8.165 1.238 16.515 1.00 90.19 99 ARG A C 1
ATOM 696 O O . ARG A 1 99 ? 8.243 0.542 15.497 1.00 90.19 99 ARG A O 1
ATOM 703 N N . PRO A 1 100 ? 7.011 1.410 17.189 1.00 94.25 100 PRO A N 1
ATOM 704 C CA . PRO A 1 100 ? 5.767 0.768 16.783 1.00 94.25 100 PRO A CA 1
ATOM 705 C C . PRO A 1 100 ? 5.314 1.273 15.414 1.00 94.25 100 PRO A C 1
ATOM 707 O O . PRO A 1 100 ? 5.389 2.472 15.121 1.00 94.25 100 PRO A O 1
ATOM 710 N N . ARG A 1 101 ? 4.820 0.361 14.575 1.00 96.81 101 ARG A N 1
ATOM 711 C CA . ARG A 1 101 ? 4.168 0.720 13.313 1.00 96.81 101 ARG A CA 1
ATOM 712 C C . ARG A 1 101 ? 2.697 1.028 13.560 1.00 96.81 101 ARG A C 1
ATOM 714 O O . ARG A 1 101 ? 2.039 0.409 14.401 1.00 96.81 101 ARG A O 1
ATOM 721 N N . ARG A 1 102 ? 2.169 1.969 12.787 1.00 97.81 102 ARG A N 1
ATOM 722 C CA . ARG A 1 102 ? 0.729 2.219 12.706 1.00 97.81 102 ARG A CA 1
ATOM 723 C C . ARG A 1 102 ? 0.089 1.015 12.025 1.00 97.81 102 ARG A C 1
ATOM 725 O O . ARG A 1 102 ? 0.654 0.519 11.048 1.00 97.81 102 ARG A O 1
ATOM 732 N N . CYS A 1 103 ? -1.035 0.541 12.545 1.00 98.44 103 CYS A N 1
ATOM 733 C CA . CYS A 1 103 ? -1.725 -0.654 12.057 1.00 98.44 103 CYS A CA 1
ATOM 734 C C . CYS A 1 103 ? -3.176 -0.306 11.736 1.00 98.44 103 CYS A C 1
ATOM 736 O O . CYS A 1 103 ? -3.759 0.568 12.372 1.00 98.44 103 CYS A O 1
ATOM 738 N N . GLY A 1 104 ? -3.737 -0.972 10.737 1.00 98.44 104 GLY A N 1
ATOM 739 C CA . GLY A 1 104 ? -5.079 -0.708 10.248 1.00 98.44 104 GLY A CA 1
ATOM 740 C C . GLY A 1 104 ? -5.636 -1.885 9.468 1.00 98.44 104 GLY A C 1
ATOM 741 O O . GLY A 1 104 ? -4.898 -2.808 9.120 1.00 98.44 104 GLY A O 1
ATOM 742 N N . TRP A 1 105 ? -6.929 -1.848 9.165 1.00 98.56 105 TRP A N 1
ATOM 743 C CA . TRP A 1 105 ? -7.571 -2.897 8.375 1.00 98.56 105 TRP A CA 1
ATOM 744 C C . TRP A 1 105 ? -7.008 -2.981 6.955 1.00 98.56 105 TRP A C 1
ATOM 746 O O . TRP A 1 105 ? -6.406 -2.025 6.442 1.00 98.56 105 TRP A O 1
ATOM 756 N N . LEU A 1 106 ? -7.207 -4.134 6.310 1.00 98.56 106 LEU A N 1
ATOM 757 C CA . LEU A 1 106 ? -6.881 -4.309 4.899 1.00 98.56 106 LEU A CA 1
ATOM 758 C C . LEU A 1 106 ? -7.571 -3.228 4.068 1.00 98.56 106 LEU A C 1
ATOM 760 O O . LEU A 1 106 ? -8.783 -3.036 4.173 1.00 98.56 106 LEU A O 1
ATOM 764 N N . ASP A 1 107 ? -6.796 -2.543 3.235 1.00 98.50 107 ASP A N 1
ATOM 765 C CA . ASP A 1 107 ? -7.294 -1.482 2.372 1.00 98.50 107 ASP A CA 1
ATOM 766 C C . ASP A 1 107 ? -7.277 -1.912 0.905 1.00 98.50 107 ASP A C 1
ATOM 768 O O . ASP A 1 107 ? -6.237 -1.958 0.240 1.00 98.50 107 ASP A O 1
ATOM 772 N N . THR A 1 108 ? -8.458 -2.243 0.385 1.00 98.12 108 THR A N 1
ATOM 773 C CA . THR A 1 108 ? -8.590 -2.689 -1.004 1.00 98.12 108 THR A CA 1
ATOM 774 C C . THR A 1 108 ? -8.596 -1.536 -2.003 1.00 98.12 108 THR A C 1
ATOM 776 O O . THR A 1 108 ? -8.365 -1.785 -3.185 1.00 98.12 108 THR A O 1
ATOM 779 N N . VAL A 1 109 ? -8.821 -0.287 -1.573 1.00 98.31 109 VAL A N 1
ATOM 780 C CA . VAL A 1 109 ? -8.653 0.892 -2.442 1.00 98.31 109 VAL A CA 1
ATOM 781 C C . VAL A 1 109 ? -7.175 1.024 -2.798 1.00 98.31 109 VAL A C 1
ATOM 783 O O . VAL A 1 109 ? -6.823 1.117 -3.975 1.00 98.31 109 VAL A O 1
ATOM 786 N N . VAL A 1 110 ? -6.305 0.912 -1.792 1.00 97.38 110 VAL A N 1
ATOM 787 C CA . VAL A 1 110 ? -4.849 0.890 -1.976 1.00 97.38 110 VAL A CA 1
ATOM 788 C C . VAL A 1 110 ? -4.398 -0.337 -2.766 1.00 97.38 110 VAL A C 1
ATOM 790 O O . VAL A 1 110 ? -3.575 -0.203 -3.670 1.00 97.38 110 VAL A O 1
ATOM 793 N N . ALA A 1 111 ? -4.943 -1.523 -2.474 1.00 98.00 111 ALA A N 1
ATOM 794 C CA . ALA A 1 111 ? -4.578 -2.738 -3.203 1.00 98.00 111 ALA A CA 1
ATOM 795 C C . ALA A 1 111 ? -4.926 -2.647 -4.701 1.00 98.00 111 ALA A C 1
ATOM 797 O O . ALA A 1 111 ? -4.101 -3.009 -5.537 1.00 98.00 111 ALA A O 1
ATOM 798 N N . ARG A 1 112 ? -6.104 -2.109 -5.057 1.00 97.69 112 ARG A N 1
ATOM 799 C CA . ARG A 1 112 ? -6.491 -1.871 -6.460 1.00 97.69 112 ARG A CA 1
ATOM 800 C C . ARG A 1 112 ? -5.595 -0.843 -7.139 1.00 97.69 112 ARG A C 1
ATOM 802 O O . ARG A 1 112 ? -5.205 -1.043 -8.283 1.00 97.69 112 ARG A O 1
ATOM 809 N N . TYR A 1 113 ? -5.238 0.227 -6.433 1.00 97.75 113 TYR A N 1
ATOM 810 C CA . TYR A 1 113 ? -4.304 1.224 -6.950 1.00 97.75 113 TYR A CA 1
ATOM 811 C C . TYR A 1 113 ? -2.921 0.619 -7.239 1.00 97.75 113 TYR A C 1
ATOM 813 O O . TYR A 1 113 ? -2.362 0.826 -8.315 1.00 97.75 113 TYR A O 1
ATOM 821 N N . ALA A 1 114 ? -2.400 -0.200 -6.320 1.00 97.81 114 ALA A N 1
ATOM 822 C CA . ALA A 1 114 ? -1.151 -0.923 -6.533 1.00 97.81 114 ALA A CA 1
ATOM 823 C C . ALA A 1 114 ? -1.254 -1.920 -7.697 1.00 97.81 114 ALA A C 1
ATOM 825 O O . ALA A 1 114 ? -0.327 -2.011 -8.500 1.00 97.81 114 ALA A O 1
ATOM 826 N N . GLN A 1 115 ? -2.377 -2.631 -7.824 1.00 97.69 115 GLN A N 1
ATOM 827 C CA . GLN A 1 115 ? -2.620 -3.550 -8.935 1.00 97.69 115 GLN A CA 1
ATOM 828 C C . GLN A 1 115 ? -2.573 -2.825 -10.283 1.00 97.69 115 GLN A C 1
ATOM 830 O O . GLN A 1 115 ? -1.842 -3.260 -11.172 1.00 97.69 115 GLN A O 1
ATOM 835 N N . LEU A 1 116 ? -3.275 -1.694 -10.396 1.00 96.62 116 LEU A N 1
ATOM 836 C CA . LEU A 1 116 ? -3.327 -0.875 -11.605 1.00 96.62 116 LEU A CA 1
ATOM 837 C C . LEU A 1 116 ? -1.936 -0.397 -12.041 1.00 96.62 116 LEU A C 1
ATOM 839 O O . LEU A 1 116 ? -1.579 -0.538 -13.206 1.00 96.62 116 LEU A O 1
ATOM 843 N N . LEU A 1 117 ? -1.151 0.161 -11.117 1.00 96.31 117 LEU A N 1
ATOM 844 C CA . LEU A 1 117 ? 0.156 0.745 -11.441 1.00 96.31 117 LEU A CA 1
ATOM 845 C C . LEU A 1 117 ? 1.212 -0.286 -11.828 1.00 96.31 117 LEU A C 1
ATOM 847 O O . LEU A 1 117 ? 2.069 -0.012 -12.663 1.00 96.31 117 LEU A O 1
ATOM 851 N N . ASN A 1 118 ? 1.188 -1.445 -11.176 1.00 97.69 118 ASN A N 1
ATOM 852 C CA . ASN A 1 118 ? 2.249 -2.438 -11.308 1.00 97.69 118 ASN A CA 1
ATOM 853 C C . ASN A 1 118 ? 1.891 -3.568 -12.277 1.00 97.69 118 ASN A C 1
ATOM 855 O O . ASN A 1 118 ? 2.737 -4.419 -12.530 1.00 97.69 118 ASN A O 1
ATOM 859 N N . GLY A 1 119 ? 0.653 -3.608 -12.782 1.00 96.69 119 GLY A N 1
ATOM 860 C CA . GLY A 1 119 ? 0.174 -4.719 -13.603 1.00 96.69 119 GLY A CA 1
ATOM 861 C C . GLY A 1 119 ? 0.197 -6.048 -12.847 1.00 96.69 119 GLY A C 1
ATOM 862 O O . GLY A 1 119 ? 0.563 -7.068 -13.419 1.00 96.69 119 GLY A O 1
ATOM 863 N N . ILE A 1 120 ? -0.140 -6.033 -11.551 1.00 97.69 120 ILE A N 1
ATOM 864 C CA . ILE A 1 120 ? -0.108 -7.241 -10.714 1.00 97.69 120 ILE A CA 1
ATOM 865 C C . ILE A 1 120 ? -1.182 -8.218 -11.197 1.00 97.69 120 ILE A C 1
ATOM 867 O O . ILE A 1 120 ? -2.363 -7.861 -11.265 1.00 97.69 120 ILE A O 1
ATOM 871 N N . ASP A 1 121 ? -0.768 -9.449 -11.479 1.00 92.88 121 ASP A N 1
ATOM 872 C CA . ASP A 1 121 ? -1.640 -10.570 -11.850 1.00 92.88 121 ASP A CA 1
ATOM 873 C C . ASP A 1 121 ? -1.794 -11.595 -10.714 1.00 92.88 121 ASP A C 1
ATOM 875 O O . ASP A 1 121 ? -2.816 -12.271 -10.608 1.00 92.88 121 ASP A O 1
ATOM 879 N N . THR A 1 122 ? -0.805 -11.655 -9.822 1.00 96.62 122 THR A N 1
ATOM 880 C CA . THR A 1 122 ? -0.696 -12.641 -8.751 1.00 96.62 122 THR A CA 1
ATOM 881 C C . THR A 1 122 ? -0.456 -11.936 -7.428 1.00 96.62 122 THR A C 1
ATOM 883 O O . THR A 1 122 ? 0.428 -11.088 -7.316 1.00 96.62 122 THR A O 1
ATOM 886 N N . VAL A 1 123 ? -1.208 -12.305 -6.392 1.00 97.62 123 VAL A N 1
ATOM 887 C CA . VAL A 1 123 ? -1.041 -11.742 -5.047 1.00 97.62 123 VAL A CA 1
ATOM 888 C C . VAL A 1 123 ? -0.554 -12.815 -4.083 1.00 97.62 123 VAL A C 1
ATOM 890 O O . VAL A 1 123 ? -1.201 -13.843 -3.903 1.00 97.62 123 VAL A O 1
ATOM 893 N N . ALA A 1 124 ? 0.562 -12.541 -3.414 1.00 98.12 124 ALA A N 1
ATOM 894 C CA . ALA A 1 124 ? 0.992 -13.275 -2.235 1.00 98.12 124 ALA A CA 1
ATOM 895 C C . ALA A 1 124 ? 0.406 -12.588 -0.994 1.00 98.12 124 ALA A C 1
ATOM 897 O O . ALA A 1 124 ? 0.913 -11.551 -0.556 1.00 98.12 124 ALA A O 1
ATOM 898 N N . LEU A 1 125 ? -0.679 -13.147 -0.447 1.00 98.00 125 LEU A N 1
ATOM 899 C CA . LEU A 1 125 ? -1.274 -12.671 0.800 1.00 98.00 125 LEU A CA 1
ATOM 900 C C . LEU A 1 125 ? -0.481 -13.211 1.996 1.00 98.00 125 LEU A C 1
ATOM 902 O O . LEU A 1 125 ? -0.290 -14.416 2.137 1.00 98.00 125 LEU A O 1
ATOM 906 N N . THR A 1 126 ? -0.019 -12.315 2.859 1.00 98.38 126 THR A N 1
ATOM 907 C CA . THR A 1 126 ? 0.895 -12.622 3.965 1.00 98.38 126 THR A CA 1
ATOM 908 C C . THR A 1 126 ? 0.291 -12.258 5.316 1.00 98.38 126 THR A C 1
ATOM 910 O O . THR A 1 126 ? -0.568 -11.378 5.408 1.00 98.38 126 THR A O 1
ATOM 913 N N . LYS A 1 127 ? 0.793 -12.907 6.375 1.00 97.94 127 LYS A N 1
ATOM 914 C CA . LYS A 1 127 ? 0.385 -12.694 7.774 1.00 97.94 127 LYS A CA 1
ATOM 915 C C . LYS A 1 127 ? -1.115 -12.875 8.021 1.00 97.94 127 LYS A C 1
ATOM 917 O O . LYS A 1 127 ? -1.722 -12.096 8.753 1.00 97.94 127 LYS A O 1
ATOM 922 N N . LEU A 1 128 ? -1.715 -13.863 7.361 1.00 97.38 128 LEU A N 1
ATOM 923 C CA . LEU A 1 128 ? -3.128 -14.178 7.554 1.00 97.38 128 LEU A CA 1
ATOM 924 C C . LEU A 1 128 ? -3.391 -14.725 8.968 1.00 97.38 128 LEU A C 1
ATOM 926 O O . LEU A 1 128 ? -4.389 -14.358 9.571 1.00 97.38 128 LEU A O 1
ATOM 930 N N . ASP A 1 129 ? -2.432 -15.470 9.523 1.00 97.50 129 ASP A N 1
ATOM 931 C CA . ASP A 1 129 ? -2.405 -16.028 10.888 1.00 97.50 129 ASP A CA 1
ATOM 932 C C . ASP A 1 129 ? -2.531 -14.979 12.010 1.00 97.50 129 ASP A C 1
ATOM 934 O O . ASP A 1 129 ? -2.894 -15.277 13.148 1.00 97.50 129 ASP A O 1
ATOM 938 N N . VAL A 1 130 ? -2.242 -13.711 11.706 1.00 97.94 130 VAL A N 1
ATOM 939 C CA . VAL A 1 130 ? -2.417 -12.601 12.654 1.00 97.94 130 VAL A CA 1
ATOM 940 C C . VAL A 1 130 ? -3.898 -12.306 12.903 1.00 97.94 130 VAL A C 1
ATOM 942 O O . VAL A 1 130 ? -4.232 -11.692 13.916 1.00 97.94 130 VAL A O 1
ATOM 945 N N . LEU A 1 131 ? -4.777 -12.728 11.991 1.00 97.50 131 LEU A N 1
ATOM 946 C CA . LEU A 1 131 ? -6.213 -12.489 12.069 1.00 97.50 131 LEU A CA 1
ATOM 947 C C . LEU A 1 131 ? -6.998 -13.647 12.708 1.00 97.50 131 LEU A C 1
ATOM 949 O O . LEU A 1 131 ? -8.198 -13.493 12.897 1.00 97.50 131 LEU A O 1
ATOM 953 N N . ASP A 1 132 ? -6.345 -14.757 13.069 1.00 96.44 132 ASP A N 1
ATOM 954 C CA . ASP A 1 132 ? -7.001 -15.992 13.542 1.00 96.44 132 ASP A CA 1
ATOM 955 C C . ASP A 1 132 ? -7.894 -15.800 14.784 1.00 96.44 132 ASP A C 1
ATOM 957 O O . ASP A 1 132 ? -8.850 -16.546 14.973 1.00 96.44 132 ASP A O 1
ATOM 961 N N . ASP A 1 133 ? -7.593 -14.803 15.623 1.00 93.69 133 ASP A N 1
ATOM 962 C CA . ASP A 1 133 ? -8.304 -14.535 16.881 1.00 93.69 133 ASP A CA 1
ATOM 963 C C . ASP A 1 133 ? -9.417 -13.469 16.743 1.00 93.69 133 ASP A C 1
ATOM 965 O O . ASP A 1 133 ? -9.949 -12.991 17.747 1.00 93.69 133 ASP A O 1
ATOM 969 N N . PHE A 1 134 ? -9.750 -13.043 15.518 1.00 95.62 134 PHE A N 1
ATOM 970 C CA . PHE A 1 134 ? -10.873 -12.138 15.263 1.00 95.62 134 PHE A CA 1
ATOM 971 C C . PHE A 1 134 ? -12.123 -12.915 14.838 1.00 95.62 134 PHE A C 1
ATOM 973 O O . PHE A 1 134 ? -12.089 -13.664 13.867 1.00 95.62 134 PHE A O 1
ATOM 980 N N . ASP A 1 135 ? -13.250 -12.654 15.506 1.00 95.56 135 ASP A N 1
ATOM 981 C CA . ASP A 1 135 ? -14.560 -13.199 15.108 1.00 95.56 135 ASP A CA 1
ATOM 982 C C . ASP A 1 135 ? -15.067 -12.610 13.780 1.00 95.56 135 ASP A C 1
ATOM 984 O O . ASP A 1 135 ? -15.831 -13.241 13.056 1.00 95.56 135 ASP A O 1
ATOM 988 N N . GLU A 1 136 ? -14.650 -11.378 13.482 1.00 96.56 136 GLU A N 1
ATOM 989 C CA . GLU A 1 136 ? -15.069 -10.588 12.328 1.00 96.56 136 GLU A CA 1
ATOM 990 C C . GLU A 1 136 ? -13.857 -9.877 11.721 1.00 96.56 136 GLU A C 1
ATOM 992 O O . GLU A 1 136 ? -13.044 -9.290 12.447 1.00 96.56 136 GLU A O 1
ATOM 997 N N . ILE A 1 137 ? -13.763 -9.853 10.387 1.00 96.94 137 ILE A N 1
ATOM 998 C CA . ILE A 1 137 ? -12.661 -9.207 9.660 1.00 96.94 137 ILE A CA 1
ATOM 999 C C . ILE A 1 137 ? -13.189 -8.027 8.831 1.00 96.94 137 ILE A C 1
ATOM 1001 O O . ILE A 1 137 ? -13.624 -8.195 7.687 1.00 96.94 137 ILE A O 1
ATOM 1005 N N . PRO A 1 138 ? -13.133 -6.790 9.359 1.00 98.00 138 PRO A N 1
ATOM 1006 C CA . PRO A 1 138 ? -13.416 -5.600 8.576 1.00 98.00 138 PRO A CA 1
ATOM 1007 C C . PRO A 1 138 ? -12.364 -5.370 7.486 1.00 98.00 138 PRO A C 1
ATOM 1009 O O . PRO A 1 138 ? -11.157 -5.375 7.727 1.00 98.00 138 PRO A O 1
ATOM 1012 N N . VAL A 1 139 ? -12.837 -5.069 6.282 1.00 98.56 139 VAL A N 1
ATOM 1013 C CA . VAL A 1 139 ? -12.015 -4.705 5.126 1.00 98.56 139 VAL A CA 1
ATOM 1014 C C . VAL A 1 139 ? -12.480 -3.356 4.594 1.00 98.56 139 VAL A C 1
ATOM 1016 O O . VAL A 1 139 ? -13.671 -3.145 4.357 1.00 98.56 139 VAL A O 1
ATOM 1019 N N . CYS A 1 140 ? -11.546 -2.432 4.368 1.00 98.69 140 CYS A N 1
ATOM 1020 C CA . CYS A 1 140 ? -11.843 -1.168 3.710 1.00 98.69 140 CYS A CA 1
ATOM 1021 C C . CYS A 1 140 ? -12.043 -1.404 2.206 1.00 98.69 140 CYS A C 1
ATOM 1023 O O . CYS A 1 140 ? -11.127 -1.803 1.477 1.00 98.69 140 CYS A O 1
ATOM 1025 N N . VAL A 1 141 ? -13.280 -1.197 1.748 1.00 98.56 141 VAL A N 1
ATOM 1026 C CA . VAL A 1 141 ? -13.706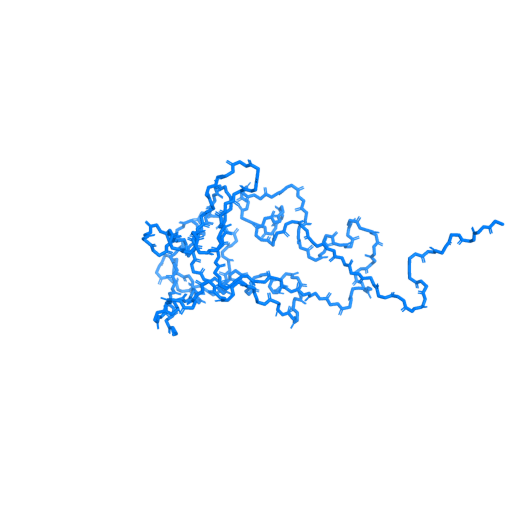 -1.464 0.362 1.00 98.56 141 VAL A CA 1
ATOM 1027 C C . VAL A 1 141 ? -13.794 -0.203 -0.491 1.00 98.56 141 VAL A C 1
ATOM 1029 O O . VAL A 1 141 ? -13.643 -0.267 -1.714 1.00 98.56 141 VAL A O 1
ATOM 1032 N N . ALA A 1 142 ? -14.005 0.937 0.156 1.00 98.56 142 ALA A N 1
ATOM 1033 C CA . ALA A 1 142 ? -14.112 2.254 -0.446 1.00 98.56 142 ALA A CA 1
ATOM 1034 C C . ALA A 1 142 ? -13.724 3.320 0.586 1.00 98.56 142 ALA A C 1
ATOM 1036 O O . ALA A 1 142 ? -13.589 3.030 1.777 1.00 98.56 142 ALA A O 1
ATOM 1037 N N . TYR A 1 143 ? -13.599 4.559 0.134 1.00 98.38 143 TYR A N 1
ATOM 1038 C CA . TYR A 1 143 ? -13.507 5.730 0.989 1.00 98.38 143 TYR A CA 1
ATOM 1039 C C . TYR A 1 143 ? -14.763 6.576 0.877 1.00 98.38 143 TYR A C 1
ATOM 1041 O O . TYR A 1 143 ? -15.388 6.639 -0.179 1.00 98.38 143 TYR A O 1
ATOM 1049 N N . ARG A 1 144 ? -15.100 7.277 1.952 1.00 98.12 144 ARG A N 1
ATOM 1050 C CA . ARG A 1 144 ? -16.066 8.365 1.953 1.00 98.12 144 ARG A CA 1
ATOM 1051 C C . ARG A 1 144 ? -15.305 9.681 2.051 1.00 98.12 144 ARG A C 1
ATOM 1053 O O . ARG A 1 144 ? -14.556 9.893 2.999 1.00 98.12 144 ARG A O 1
ATOM 1060 N N . LEU A 1 145 ? -15.503 10.557 1.074 1.00 96.75 145 LEU A N 1
ATOM 1061 C CA . LEU A 1 145 ? -14.904 11.887 1.028 1.00 96.75 145 LEU A CA 1
ATOM 1062 C C . LEU A 1 145 ? -15.981 12.905 0.668 1.00 96.75 145 LEU A C 1
ATOM 1064 O O . LEU A 1 145 ? -16.636 12.771 -0.364 1.00 96.75 145 LEU A O 1
ATOM 1068 N N . ASP A 1 146 ? -16.175 13.906 1.526 1.00 93.56 146 ASP A N 1
ATOM 1069 C CA . ASP A 1 146 ? -17.127 15.002 1.306 1.00 93.56 146 ASP A CA 1
ATOM 1070 C C . ASP A 1 146 ? -18.542 14.489 0.926 1.00 93.56 146 ASP A C 1
ATOM 1072 O O . ASP A 1 146 ? -19.213 14.993 0.025 1.00 93.56 146 ASP A O 1
ATOM 1076 N N . GLY A 1 147 ? -18.979 13.417 1.604 1.00 94.31 147 GLY A N 1
ATOM 1077 C CA . GLY A 1 147 ? -20.281 12.766 1.406 1.00 94.31 147 GLY A CA 1
ATOM 1078 C C . GLY A 1 147 ? -20.375 11.806 0.212 1.00 94.31 147 GLY A C 1
ATOM 1079 O O . GLY A 1 147 ? -21.435 11.220 0.000 1.00 94.31 147 GLY A O 1
ATOM 1080 N N . ARG A 1 148 ? -19.297 11.611 -0.559 1.00 95.88 148 ARG A N 1
ATOM 1081 C CA . ARG A 1 148 ? -19.266 10.734 -1.741 1.00 95.88 148 ARG A CA 1
ATOM 1082 C C . ARG A 1 148 ? -18.426 9.486 -1.499 1.00 95.88 148 ARG A C 1
ATOM 1084 O O . ARG A 1 148 ? -17.360 9.567 -0.896 1.00 95.88 148 ARG A O 1
ATOM 1091 N N . GLU A 1 149 ? -18.896 8.346 -2.001 1.00 97.19 149 GLU A N 1
ATOM 1092 C CA . GLU A 1 149 ? -18.113 7.107 -2.025 1.00 97.19 149 GLU A CA 1
ATOM 1093 C C . GLU A 1 149 ? -17.112 7.135 -3.191 1.00 97.19 149 GLU A C 1
ATOM 1095 O O . GLU A 1 149 ? -17.466 7.463 -4.324 1.00 97.19 149 GLU A O 1
ATOM 1100 N N . LEU A 1 150 ? -15.865 6.768 -2.907 1.00 96.25 150 LEU A N 1
ATOM 1101 C CA . LEU A 1 150 ? -14.756 6.669 -3.848 1.00 96.25 150 LEU A CA 1
ATOM 1102 C C . LEU A 1 150 ? -14.134 5.277 -3.743 1.00 96.25 150 LEU A C 1
ATOM 1104 O O . LEU A 1 150 ? -13.828 4.800 -2.653 1.00 96.25 150 LEU A O 1
ATOM 1108 N N . ARG A 1 151 ? -13.912 4.623 -4.883 1.00 96.44 151 ARG A N 1
ATOM 1109 C CA . ARG A 1 151 ? -13.260 3.299 -4.944 1.00 96.44 151 ARG A CA 1
ATOM 1110 C C . ARG A 1 151 ? -11.825 3.344 -5.448 1.00 96.44 151 ARG A C 1
ATOM 1112 O O . ARG A 1 151 ? -11.166 2.302 -5.466 1.00 96.44 151 ARG A O 1
ATOM 1119 N N . GLU A 1 152 ? -11.378 4.536 -5.813 1.00 95.19 152 GLU A N 1
ATOM 1120 C CA . GLU A 1 152 ? -10.049 4.861 -6.309 1.00 95.19 152 GLU A CA 1
ATOM 1121 C C . GLU A 1 152 ? -9.316 5.720 -5.281 1.00 95.19 152 GLU A C 1
ATOM 1123 O O . GLU A 1 152 ? -9.942 6.456 -4.513 1.00 95.19 152 GLU A O 1
ATOM 1128 N N . LEU A 1 153 ? -7.987 5.619 -5.273 1.00 94.50 153 LEU A N 1
ATOM 1129 C CA . LEU A 1 153 ? -7.143 6.427 -4.403 1.00 94.50 153 LEU A CA 1
ATOM 1130 C C . LEU A 1 153 ? -7.207 7.900 -4.859 1.00 94.50 153 LEU A C 1
ATOM 1132 O O . LEU A 1 153 ? -6.870 8.183 -6.010 1.00 94.50 153 LEU A O 1
ATOM 1136 N N . PRO A 1 154 ? -7.609 8.850 -3.994 1.00 91.94 154 PRO A N 1
ATOM 1137 C CA . PRO A 1 154 ? -7.570 10.266 -4.330 1.00 91.94 154 PRO A CA 1
ATOM 1138 C C . PRO A 1 154 ? -6.140 10.715 -4.676 1.00 91.94 154 PRO A C 1
ATOM 1140 O O . PRO A 1 154 ? -5.218 10.406 -3.919 1.00 91.94 154 PRO A O 1
ATOM 1143 N N . PRO A 1 155 ? -5.940 11.484 -5.762 1.00 82.25 155 PRO A N 1
ATOM 1144 C CA . PRO A 1 155 ? -4.608 11.933 -6.171 1.00 82.25 155 PRO A CA 1
ATOM 1145 C C . PRO A 1 155 ? -4.041 13.024 -5.251 1.00 82.25 155 PRO A C 1
ATOM 1147 O O . PRO A 1 155 ? -2.831 13.211 -5.180 1.00 82.25 155 PRO A O 1
ATOM 1150 N N . ASP A 1 156 ? -4.906 13.758 -4.544 1.00 88.31 156 ASP A N 1
ATOM 1151 C CA . ASP A 1 156 ? -4.492 14.789 -3.595 1.00 88.31 156 ASP A CA 1
ATOM 1152 C C . ASP A 1 156 ? -4.383 14.225 -2.174 1.00 88.31 156 ASP A C 1
ATOM 1154 O O . ASP A 1 156 ? -5.338 13.676 -1.614 1.00 88.31 156 ASP A O 1
ATOM 1158 N N . ARG A 1 157 ? -3.229 14.458 -1.545 1.00 89.38 157 ARG A N 1
ATOM 1159 C CA . ARG A 1 157 ? -2.969 14.093 -0.151 1.00 89.38 157 ARG A CA 1
ATOM 1160 C C . ARG A 1 157 ? -4.029 14.651 0.794 1.00 89.38 157 ARG A C 1
ATOM 1162 O O . ARG A 1 157 ? -4.452 13.936 1.697 1.00 89.38 157 ARG A O 1
ATOM 1169 N N . ARG A 1 158 ? -4.462 15.906 0.613 1.00 91.94 158 ARG A N 1
ATOM 1170 C CA . ARG A 1 158 ? -5.426 16.530 1.541 1.00 91.94 158 ARG A CA 1
ATOM 1171 C C . ARG A 1 158 ? -6.790 15.855 1.460 1.00 91.94 158 ARG A C 1
ATOM 1173 O O . ARG A 1 158 ? -7.508 15.819 2.453 1.00 91.94 158 ARG A O 1
ATOM 1180 N N . CYS A 1 159 ? -7.150 15.331 0.291 1.00 94.69 159 CYS A N 1
ATOM 1181 C CA . CYS A 1 159 ? -8.329 14.489 0.127 1.00 94.69 159 CYS A CA 1
ATOM 1182 C C . CYS A 1 159 ? -8.161 13.163 0.874 1.00 94.69 159 CYS A C 1
ATOM 1184 O O . CYS A 1 159 ? -9.047 12.786 1.632 1.00 94.69 159 CYS A O 1
ATOM 1186 N N . LEU A 1 160 ? -7.012 12.496 0.736 1.00 94.75 160 LEU A N 1
ATOM 1187 C CA . LEU A 1 160 ? -6.744 11.238 1.440 1.00 94.75 160 LEU A CA 1
ATOM 1188 C C . LEU A 1 160 ? -6.691 11.404 2.973 1.00 94.75 160 LEU A C 1
ATOM 1190 O O . LEU A 1 160 ? -7.081 10.498 3.696 1.00 94.75 160 LEU A O 1
ATOM 1194 N N . GLU A 1 161 ? -6.256 12.561 3.481 1.00 94.81 161 GLU A N 1
ATOM 1195 C CA . GLU A 1 161 ? -6.263 12.888 4.920 1.00 94.81 161 GLU A CA 1
ATOM 1196 C C . GLU A 1 161 ? -7.670 13.047 5.508 1.00 94.81 161 GLU A C 1
ATOM 1198 O O . GLU A 1 161 ? -7.858 12.793 6.694 1.00 94.81 161 GLU A O 1
ATOM 1203 N N . ARG A 1 162 ? -8.649 13.460 4.695 1.00 95.75 162 ARG A N 1
ATOM 1204 C CA . ARG A 1 162 ? -10.061 13.576 5.099 1.00 95.75 162 ARG A CA 1
ATOM 1205 C C . ARG A 1 162 ? -10.888 12.339 4.749 1.00 95.75 162 ARG A C 1
ATOM 1207 O O . ARG A 1 162 ? -12.065 12.288 5.089 1.00 95.75 162 ARG A O 1
ATOM 1214 N N . ALA A 1 163 ? -10.307 11.391 4.017 1.00 97.00 163 ALA A N 1
ATOM 1215 C CA . ALA A 1 163 ? -11.003 10.204 3.560 1.00 97.00 163 ALA A CA 1
ATOM 1216 C C . ALA A 1 163 ? -11.293 9.275 4.741 1.00 97.00 163 ALA A C 1
ATOM 1218 O O . ALA A 1 163 ? -10.388 8.858 5.462 1.00 97.00 163 ALA A O 1
ATOM 1219 N N . GLU A 1 164 ? -12.561 8.917 4.903 1.00 97.69 164 GLU A N 1
ATOM 1220 C CA . GLU A 1 164 ? -12.998 7.966 5.918 1.00 97.69 164 GLU A CA 1
ATOM 1221 C C . GLU A 1 164 ? -13.142 6.571 5.297 1.00 97.69 164 GLU A C 1
ATOM 1223 O O . GLU A 1 164 ? -13.694 6.445 4.199 1.00 97.69 164 GLU A O 1
ATOM 1228 N N . PRO A 1 165 ? -12.690 5.500 5.965 1.00 98.12 165 PRO A N 1
ATOM 1229 C CA . PRO A 1 165 ? -12.801 4.156 5.424 1.00 98.12 165 PRO A CA 1
ATOM 1230 C C . PRO A 1 165 ? -14.259 3.678 5.460 1.00 98.12 165 PRO A C 1
ATOM 1232 O O . PRO A 1 165 ? -14.920 3.706 6.497 1.00 98.12 165 PRO A O 1
ATOM 1235 N N . VAL A 1 166 ? -14.754 3.164 4.336 1.00 98.50 166 VAL A N 1
ATOM 1236 C CA . VAL A 1 166 ? -15.994 2.382 4.284 1.00 98.50 166 VAL A CA 1
ATOM 1237 C C . VAL A 1 166 ? -15.624 0.918 4.489 1.00 98.50 166 VAL A C 1
ATOM 1239 O O . VAL A 1 166 ? -14.963 0.312 3.639 1.00 98.50 166 VAL A O 1
ATOM 1242 N N . LEU A 1 167 ? -16.022 0.363 5.634 1.00 98.38 167 LEU A N 1
ATOM 1243 C CA . LEU A 1 167 ? -15.699 -1.004 6.032 1.00 98.38 167 LEU A CA 1
ATOM 1244 C C . LEU A 1 167 ? -16.823 -1.971 5.654 1.00 98.38 167 LEU A C 1
ATOM 1246 O O . LEU A 1 167 ? -18.003 -1.685 5.856 1.00 98.38 167 LEU A O 1
ATOM 1250 N N . ARG A 1 168 ? -16.442 -3.140 5.144 1.00 98.50 168 ARG A N 1
ATOM 1251 C CA . ARG A 1 168 ? -17.305 -4.317 5.030 1.00 98.50 168 ARG A CA 1
ATOM 1252 C C . ARG A 1 168 ? -16.767 -5.398 5.954 1.00 98.50 168 ARG A C 1
ATOM 1254 O O . ARG A 1 168 ? -15.569 -5.652 5.929 1.00 98.50 168 ARG A O 1
ATOM 1261 N N . VAL A 1 169 ? -17.647 -6.003 6.737 1.00 97.94 169 VAL A N 1
ATOM 1262 C CA . VAL A 1 169 ? -17.305 -7.078 7.671 1.00 97.94 169 VAL A CA 1
ATOM 1263 C C . VAL A 1 169 ? -17.499 -8.433 6.992 1.00 97.94 169 VAL A C 1
ATOM 1265 O O . VAL A 1 169 ? -18.439 -8.585 6.205 1.00 97.94 169 VAL A O 1
ATOM 1268 N N . PHE A 1 170 ? -16.589 -9.363 7.268 1.00 94.56 170 PHE A N 1
ATOM 1269 C CA . PHE A 1 170 ? -16.587 -10.746 6.800 1.00 94.56 170 PHE A CA 1
ATOM 1270 C C . PHE A 1 170 ? -16.443 -11.699 7.976 1.00 94.56 170 PHE A C 1
ATOM 1272 O O . PHE A 1 170 ? -15.766 -11.291 8.951 1.00 94.56 170 PHE A O 1
#

Radius of gyration: 18.32 Å; chains: 1; bounding box: 60×38×44 Å

Sequence (170 aa):
MPSNAAPGRSGCGLLFEGAQGTLLDIDHGTYPYVTSSNSTAGGACTGTGVPPTRIDGAIGVLKAYTTRVGGGPFPSELGDARGDFLRQRGNEFGTVTGRPRRCGWLDTVVARYAQLLNGIDTVALTKLDVLDDFDEIPVCVAYRLDGRELRELPPDRRCLERAEPVLRVF

Secondary structure (DSSP, 8-state)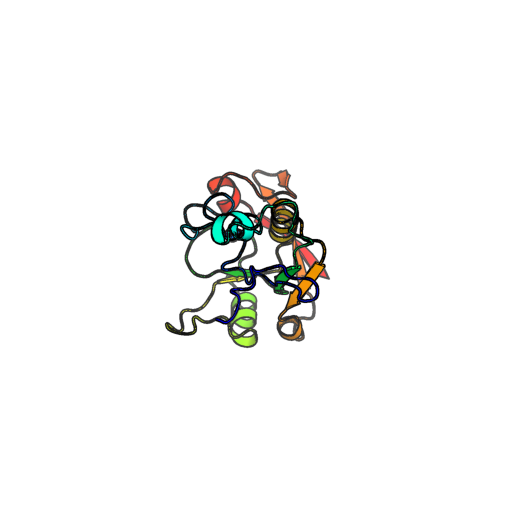:
----PPTT-TT----PPP-S-GGG-TTTSSTTSS-SS--STHHHHHHH---GGG----EEEEESSEEE-SSS--TTB--SHHHHHHHHHTT-B-TTT-PBPEEE-EEHHHHHHHHHHHT--EEEEE-GGGGTT-SS-EEEEEEEETTEEE-S--SSHHHHHHPEEEEEE-

Foldseek 3Di:
DDDPDDPPDPDDDDDDDFPDAQLQAVQRHLPPNHDPHGRALVSCCVVPVDDPVPDPA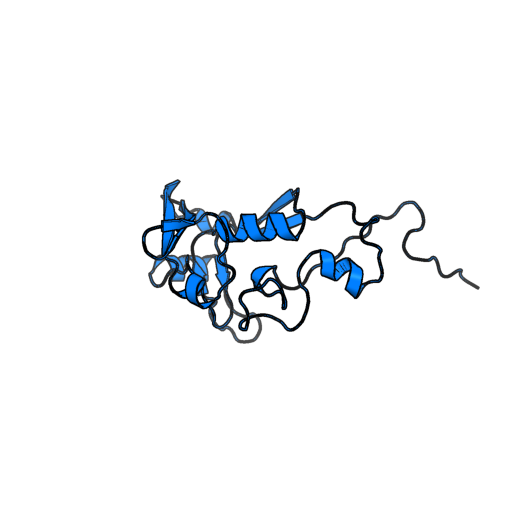DEAEAEQWDWADDDAFDQFWDPDVVQVLLQVLVVQADPPPRHTITIGAAEVLVVVSSCVRRVHPHYDYPDPVSCPPDPKGKYQQFWAFPNDTGSHDDPDRVRSNRTHGDIDID

pLDDT: mean 92.58, std 12.81, range [35.69, 98.69]